Protein AF-A0A519UQ15-F1 (afdb_monomer)

Structure (mmCIF, N/CA/C/O backbone):
data_AF-A0A519UQ15-F1
#
_entry.id   AF-A0A519UQ15-F1
#
loop_
_atom_site.group_PDB
_atom_site.id
_atom_site.type_symbol
_atom_site.label_atom_id
_atom_site.label_alt_id
_atom_site.label_comp_id
_atom_site.label_asym_id
_atom_site.label_entity_id
_atom_site.label_seq_id
_atom_site.pdbx_PDB_ins_code
_atom_site.Cartn_x
_atom_site.Cartn_y
_atom_site.Cartn_z
_atom_site.occupancy
_atom_site.B_iso_or_equiv
_atom_site.auth_seq_id
_atom_site.auth_comp_id
_atom_site.auth_asym_id
_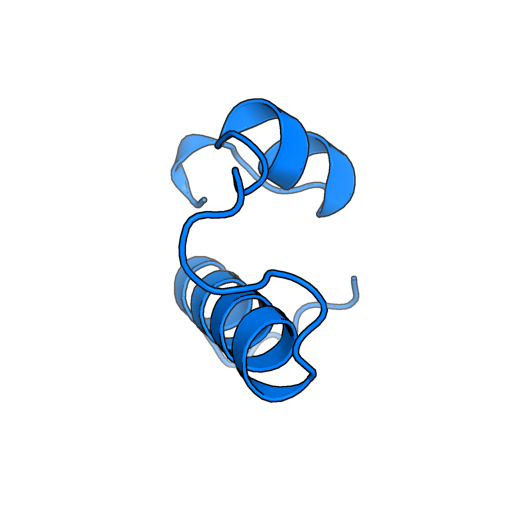atom_site.auth_atom_id
_atom_site.pdbx_PDB_model_num
ATOM 1 N N . MET A 1 1 ? 12.832 -5.487 2.001 1.00 59.53 1 MET A N 1
ATOM 2 C CA . MET A 1 1 ? 11.795 -6.395 1.455 1.00 59.53 1 MET A CA 1
ATOM 3 C C . MET A 1 1 ? 12.384 -7.077 0.229 1.00 59.53 1 MET A C 1
ATOM 5 O O . MET A 1 1 ? 12.948 -6.374 -0.594 1.00 59.53 1 MET A O 1
ATOM 9 N N . GLU A 1 2 ? 12.329 -8.405 0.107 1.00 62.19 2 GLU A N 1
ATOM 10 C CA . GLU A 1 2 ? 12.749 -9.070 -1.139 1.00 62.19 2 GLU A CA 1
ATOM 11 C C . GLU A 1 2 ? 11.572 -9.082 -2.122 1.00 62.19 2 GLU A C 1
ATOM 13 O O . GLU A 1 2 ? 10.596 -9.809 -1.925 1.00 62.19 2 GLU A O 1
ATOM 18 N N . PHE A 1 3 ? 11.638 -8.244 -3.158 1.00 68.19 3 PHE A N 1
ATOM 19 C CA . PHE A 1 3 ? 10.642 -8.220 -4.227 1.00 68.19 3 PHE A CA 1
ATOM 20 C C . PHE A 1 3 ? 10.901 -9.370 -5.207 1.00 68.19 3 PHE A C 1
ATOM 22 O O . PHE A 1 3 ? 12.033 -9.595 -5.627 1.00 68.19 3 PHE A O 1
ATOM 29 N N . ARG A 1 4 ? 9.856 -10.118 -5.579 1.00 70.12 4 ARG A N 1
ATOM 30 C CA . ARG A 1 4 ? 9.972 -11.236 -6.533 1.00 70.12 4 ARG A CA 1
ATOM 31 C C . ARG A 1 4 ? 9.937 -10.708 -7.969 1.00 70.12 4 ARG A C 1
ATOM 33 O O . ARG A 1 4 ? 9.046 -9.932 -8.306 1.00 70.12 4 ARG A O 1
ATOM 40 N N . ASP A 1 5 ? 10.829 -11.190 -8.832 1.00 69.12 5 ASP A N 1
ATOM 41 C CA . ASP A 1 5 ? 11.025 -10.693 -10.211 1.00 69.12 5 ASP A CA 1
ATOM 42 C C . ASP A 1 5 ? 9.828 -10.875 -11.172 1.00 69.12 5 ASP A C 1
ATOM 44 O O . ASP A 1 5 ? 9.862 -10.403 -12.306 1.00 69.12 5 ASP A O 1
ATOM 48 N N . ASN A 1 6 ? 8.750 -11.555 -10.761 1.00 80.69 6 ASN A N 1
ATOM 49 C CA . ASN A 1 6 ? 7.621 -11.880 -11.643 1.00 80.69 6 ASN A CA 1
ATOM 50 C C . ASN A 1 6 ? 6.432 -10.904 -11.575 1.00 80.69 6 ASN A C 1
ATOM 52 O O . ASN A 1 6 ? 5.477 -11.063 -12.337 1.00 80.69 6 ASN A O 1
ATOM 56 N N . LYS A 1 7 ? 6.456 -9.921 -10.667 1.00 83.88 7 LYS A N 1
ATOM 57 C CA . LYS A 1 7 ? 5.347 -8.985 -10.441 1.00 83.88 7 LYS A CA 1
ATOM 58 C C . LYS A 1 7 ? 5.882 -7.561 -10.368 1.00 83.88 7 LYS A C 1
ATOM 60 O O . LYS A 1 7 ? 6.900 -7.304 -9.735 1.00 83.88 7 LYS A O 1
ATOM 65 N N . ALA A 1 8 ? 5.199 -6.617 -11.011 1.00 91.06 8 ALA A N 1
ATOM 66 C CA . ALA A 1 8 ? 5.611 -5.217 -10.968 1.00 91.06 8 ALA A CA 1
ATOM 67 C C . ALA A 1 8 ? 5.658 -4.703 -9.517 1.00 91.06 8 ALA A C 1
ATOM 69 O O . ALA A 1 8 ? 4.778 -5.026 -8.719 1.00 91.06 8 ALA A O 1
ATOM 70 N N . ILE A 1 9 ? 6.664 -3.890 -9.190 1.00 90.06 9 ILE A N 1
ATOM 71 C CA . ILE A 1 9 ? 6.931 -3.433 -7.816 1.00 90.06 9 ILE A CA 1
ATOM 72 C C . ILE A 1 9 ? 5.719 -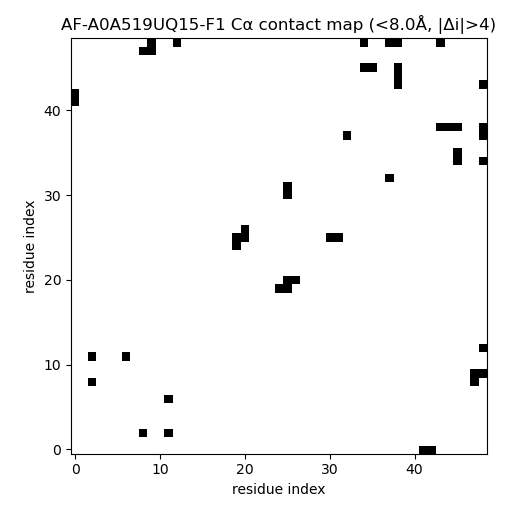2.723 -7.196 1.00 90.06 9 ILE A C 1
ATOM 74 O O . ILE A 1 9 ? 5.369 -3.020 -6.060 1.00 90.06 9 ILE A O 1
ATOM 78 N N . TYR A 1 10 ? 5.004 -1.883 -7.954 1.00 92.75 10 TYR A N 1
ATOM 79 C CA . TYR A 1 10 ? 3.796 -1.204 -7.458 1.00 92.75 10 TYR A CA 1
ATOM 80 C C . TYR A 1 10 ? 2.691 -2.187 -7.036 1.00 92.75 10 TYR A C 1
ATOM 82 O O . TYR A 1 10 ? 1.970 -1.944 -6.074 1.00 92.75 10 TYR A O 1
ATOM 90 N N . LEU A 1 11 ? 2.580 -3.339 -7.708 1.00 93.31 11 LEU A N 1
ATOM 91 C CA . LEU A 1 11 ? 1.617 -4.366 -7.318 1.00 93.31 11 LEU A CA 1
ATOM 92 C C . LEU A 1 11 ? 2.076 -5.133 -6.072 1.00 93.31 11 LEU A C 1
ATOM 94 O O . LEU A 1 11 ? 1.240 -5.640 -5.336 1.00 93.31 11 LEU A O 1
ATOM 98 N N . GLN A 1 12 ? 3.384 -5.253 -5.843 1.00 91.88 12 GLN A N 1
ATOM 99 C CA . GLN A 1 12 ? 3.917 -5.847 -4.614 1.00 91.88 12 GLN A CA 1
ATOM 100 C C . GLN A 1 12 ? 3.742 -4.894 -3.419 1.00 91.88 12 GLN A C 1
ATOM 102 O O . GLN A 1 12 ? 3.435 -5.345 -2.320 1.00 91.88 12 GLN A O 1
ATOM 107 N N . ILE A 1 13 ? 3.860 -3.580 -3.642 1.00 93.94 13 ILE A N 1
ATOM 108 C CA . ILE A 1 13 ? 3.539 -2.546 -2.645 1.00 93.94 13 ILE A CA 1
ATOM 109 C C . ILE A 1 13 ? 2.039 -2.567 -2.320 1.00 93.94 13 ILE A C 1
ATOM 111 O O . ILE A 1 13 ? 1.666 -2.527 -1.151 1.00 93.94 13 ILE A O 1
ATOM 115 N N . ALA A 1 14 ? 1.172 -2.705 -3.328 1.00 94.44 14 ALA A N 1
ATOM 116 C CA . ALA A 1 14 ? -0.266 -2.848 -3.103 1.00 94.44 14 ALA A CA 1
ATOM 117 C C . ALA A 1 14 ? -0.594 -4.077 -2.235 1.00 94.44 14 ALA A C 1
ATOM 119 O O . ALA A 1 14 ? -1.341 -3.955 -1.265 1.00 94.44 14 ALA A O 1
ATOM 120 N N . ASP A 1 15 ? 0.011 -5.236 -2.526 1.00 94.94 15 ASP A N 1
ATOM 121 C CA . ASP A 1 15 ? -0.148 -6.438 -1.698 1.00 94.94 15 ASP A CA 1
ATOM 122 C C . ASP A 1 15 ? 0.328 -6.201 -0.251 1.00 94.94 15 ASP A C 1
ATOM 124 O O . ASP A 1 15 ? -0.367 -6.580 0.692 1.00 94.94 15 ASP A O 1
ATOM 128 N N . TYR A 1 16 ? 1.479 -5.538 -0.067 1.00 94.38 16 TYR A N 1
ATOM 129 C CA . TYR A 1 16 ? 2.030 -5.183 1.248 1.00 94.38 16 TYR A CA 1
ATOM 130 C C . TYR A 1 16 ? 1.063 -4.317 2.065 1.00 94.38 16 TYR A C 1
ATOM 132 O O . TYR A 1 16 ? 0.816 -4.588 3.244 1.00 94.38 16 TYR A O 1
ATOM 140 N N . VAL A 1 17 ? 0.480 -3.296 1.432 1.00 95.19 17 VAL A N 1
ATOM 141 C CA . VAL A 1 17 ? -0.522 -2.416 2.049 1.00 95.19 17 VAL A CA 1
ATOM 142 C C . VAL A 1 17 ? -1.769 -3.209 2.440 1.00 95.19 17 VAL A C 1
ATOM 144 O O . VAL A 1 17 ? -2.249 -3.089 3.569 1.00 95.19 17 VAL A O 1
ATOM 147 N N . CYS A 1 18 ? -2.278 -4.056 1.541 1.00 95.44 18 CYS A N 1
ATOM 148 C CA . CYS A 1 18 ? -3.427 -4.912 1.827 1.00 95.44 18 CYS A CA 1
ATOM 149 C C . CYS A 1 18 ? -3.163 -5.842 3.018 1.00 95.44 18 CYS A C 1
ATOM 151 O O . CYS A 1 18 ? -4.023 -5.973 3.887 1.00 95.44 18 CYS A O 1
ATOM 153 N N . GLU A 1 19 ? -1.979 -6.447 3.102 1.00 96.31 19 GLU A N 1
ATOM 154 C CA . GLU A 1 19 ? -1.593 -7.301 4.227 1.00 96.31 19 GLU A CA 1
ATOM 155 C C . GLU A 1 19 ? -1.582 -6.530 5.557 1.00 96.31 19 GLU A C 1
ATOM 157 O O . GLU A 1 19 ? -2.100 -7.025 6.558 1.00 96.31 19 GLU A O 1
ATOM 162 N N . HIS A 1 20 ? -1.074 -5.294 5.579 1.00 95.62 20 HIS A N 1
ATOM 163 C CA . HIS A 1 20 ? -1.059 -4.461 6.788 1.00 95.62 20 HIS A CA 1
ATOM 164 C C . HIS A 1 20 ? -2.464 -4.124 7.296 1.00 95.62 20 HIS A C 1
ATOM 166 O O . HIS A 1 20 ? -2.696 -4.112 8.509 1.00 95.62 20 HIS A O 1
ATOM 172 N N . ILE A 1 21 ? -3.412 -3.916 6.382 1.00 96.00 21 ILE A N 1
ATOM 173 C CA . ILE A 1 21 ? -4.824 -3.704 6.717 1.00 96.00 21 ILE A CA 1
ATOM 174 C C . ILE A 1 21 ? -5.455 -5.007 7.224 1.00 96.00 21 ILE A C 1
ATOM 176 O O . ILE A 1 21 ? -6.093 -5.013 8.276 1.00 96.00 21 ILE A O 1
ATOM 180 N N . LEU A 1 22 ? -5.250 -6.128 6.522 1.00 96.50 22 LEU A N 1
ATOM 181 C CA . LEU A 1 22 ? -5.815 -7.434 6.895 1.00 96.50 22 LEU A CA 1
ATOM 182 C C . LEU A 1 22 ? -5.314 -7.916 8.263 1.00 96.50 22 LEU A C 1
ATOM 184 O 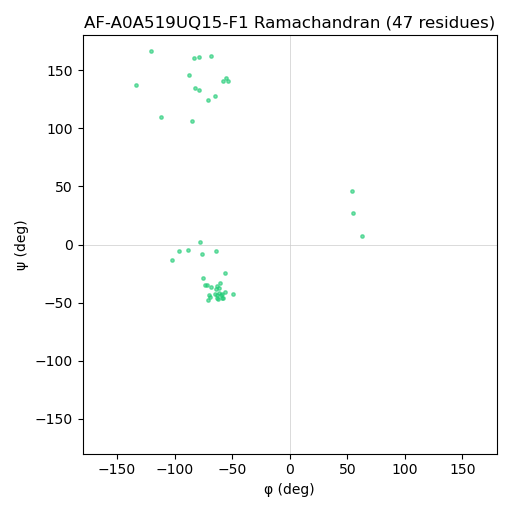O . LEU A 1 22 ? -6.084 -8.465 9.049 1.00 96.50 22 LEU A O 1
ATOM 188 N N . LEU A 1 23 ? -4.044 -7.656 8.579 1.00 96.75 23 LEU A N 1
ATOM 189 C CA . LEU A 1 23 ? -3.449 -7.937 9.886 1.00 96.75 23 LEU A CA 1
ATOM 190 C C . LEU A 1 23 ? -3.834 -6.908 10.962 1.00 96.75 23 LEU A C 1
ATOM 192 O O . LEU A 1 23 ? -3.367 -7.014 12.095 1.00 96.75 23 LEU A O 1
ATOM 196 N N . SER A 1 24 ? -4.670 -5.914 10.634 1.00 94.88 24 SER A N 1
ATOM 197 C CA . SER A 1 24 ? -5.071 -4.818 11.528 1.00 94.88 24 SER A CA 1
ATOM 198 C C . SER A 1 24 ? -3.890 -4.032 12.115 1.00 94.88 24 SER A C 1
ATOM 200 O O . SER A 1 24 ? -4.002 -3.460 13.202 1.00 94.88 24 SER A O 1
ATOM 202 N N . LYS A 1 25 ? -2.752 -3.998 11.404 1.00 94.81 25 LYS A N 1
ATOM 203 C CA . LYS A 1 25 ? -1.598 -3.156 11.755 1.00 94.81 25 LYS A CA 1
ATOM 204 C C . LYS A 1 25 ? -1.890 -1.683 11.490 1.00 94.81 25 LYS A C 1
ATOM 206 O O . LYS A 1 25 ? -1.426 -0.841 12.247 1.00 94.81 25 LYS A O 1
ATOM 211 N N . TRP A 1 26 ? -2.657 -1.397 10.438 1.00 95.50 26 TRP A N 1
ATOM 212 C CA . TRP A 1 26 ? -3.240 -0.082 10.179 1.00 95.50 26 TRP A CA 1
ATOM 213 C C . TRP A 1 26 ? -4.745 -0.189 10.347 1.00 95.50 26 TRP A C 1
ATOM 215 O O . TRP A 1 26 ? -5.418 -0.871 9.570 1.00 95.50 26 TRP A O 1
ATOM 225 N N . LYS A 1 27 ? -5.267 0.421 11.410 1.00 94.75 27 LYS A N 1
ATOM 226 C CA . LYS A 1 27 ? -6.695 0.355 11.714 1.00 94.75 27 LYS A CA 1
ATOM 227 C C . LYS A 1 27 ? -7.479 1.320 10.833 1.00 94.75 27 LYS A C 1
ATOM 229 O O . LYS A 1 27 ? -6.936 2.269 10.270 1.00 94.75 27 LYS A O 1
ATOM 234 N N . ALA A 1 28 ? -8.783 1.076 10.734 1.00 94.31 28 ALA A N 1
ATOM 235 C CA . ALA A 1 28 ? -9.692 2.048 10.142 1.00 94.31 28 ALA A CA 1
ATOM 236 C C . ALA A 1 28 ? -9.530 3.408 10.841 1.00 94.31 28 ALA A C 1
ATOM 238 O O . ALA A 1 28 ? -9.326 3.461 12.055 1.00 94.31 28 ALA A O 1
ATOM 239 N N . ASP A 1 29 ? -9.588 4.479 10.050 1.00 94.38 29 ASP A N 1
ATOM 240 C CA . ASP A 1 29 ? -9.407 5.871 10.482 1.00 94.38 29 ASP A CA 1
ATOM 241 C C . ASP A 1 29 ? -8.016 6.214 11.056 1.00 94.38 29 ASP A C 1
ATOM 243 O O . ASP A 1 29 ? -7.789 7.334 11.519 1.00 94.38 29 ASP A O 1
ATOM 247 N N . GLU A 1 30 ? -7.052 5.290 10.986 1.00 94.69 30 GLU A N 1
ATOM 248 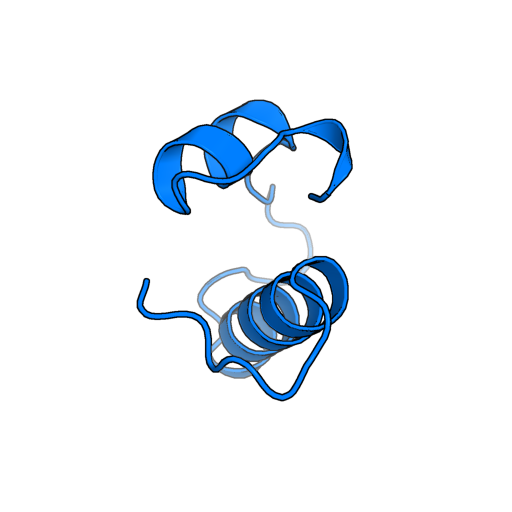C CA . GLU A 1 30 ? -5.664 5.539 11.363 1.00 94.69 30 GLU A CA 1
ATOM 249 C C . GLU A 1 30 ? -4.857 6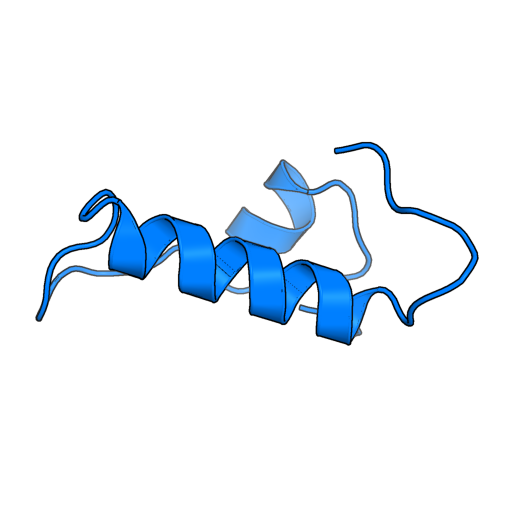.091 10.184 1.00 94.69 30 GLU A C 1
ATOM 251 O O . GLU A 1 30 ? -5.064 5.750 9.016 1.00 94.69 30 GLU A O 1
ATOM 256 N N . LYS A 1 31 ? -3.897 6.965 10.492 1.00 93.56 31 LYS A N 1
ATOM 257 C CA . LYS A 1 31 ? -2.990 7.510 9.488 1.00 93.56 31 LYS A CA 1
ATOM 258 C C . LYS A 1 31 ? -2.013 6.425 9.022 1.00 93.56 31 LYS A C 1
ATOM 260 O O . LYS A 1 31 ? -1.249 5.893 9.820 1.00 93.56 31 LYS A O 1
ATOM 265 N N . VAL A 1 32 ? -1.978 6.182 7.715 1.00 94.81 32 VAL A N 1
ATOM 266 C CA . VAL A 1 32 ? -0.968 5.335 7.062 1.00 94.81 32 VAL A CA 1
ATOM 267 C C . VAL A 1 32 ? 0.3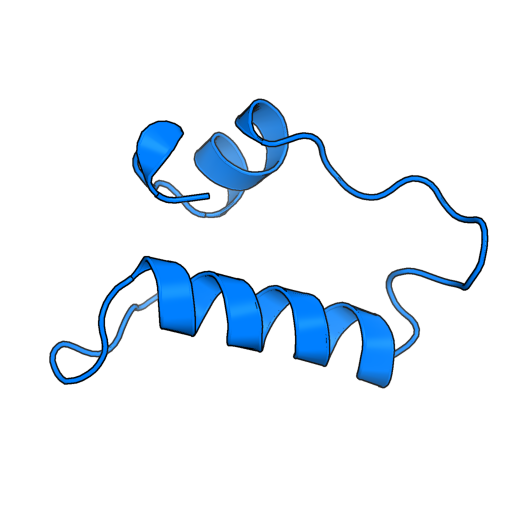27 6.114 6.779 1.00 94.81 32 VAL A C 1
ATOM 269 O O . VAL A 1 32 ? 0.296 7.353 6.737 1.00 94.81 32 VAL A O 1
ATOM 272 N N . PRO A 1 33 ? 1.465 5.426 6.559 1.00 95.88 33 PRO A N 1
ATOM 273 C CA . PRO A 1 33 ? 2.698 6.078 6.132 1.00 95.88 33 PRO A CA 1
ATOM 274 C C . PRO A 1 33 ? 2.490 6.891 4.851 1.00 95.88 33 PRO A C 1
ATOM 276 O O . PRO A 1 33 ? 1.753 6.493 3.948 1.00 95.88 33 PRO A O 1
ATOM 279 N N . SER A 1 34 ? 3.151 8.039 4.755 1.00 96.38 34 SER A N 1
ATOM 280 C CA . SER A 1 34 ? 3.197 8.803 3.510 1.00 96.38 34 SER A CA 1
ATOM 281 C C . SER A 1 34 ? 4.005 8.069 2.438 1.00 96.38 34 SER A C 1
ATOM 283 O O . SER A 1 34 ? 4.855 7.234 2.741 1.00 96.38 34 SER A O 1
ATOM 285 N N . VAL A 1 35 ? 3.815 8.465 1.175 1.00 95.12 35 VAL A N 1
ATOM 286 C CA . 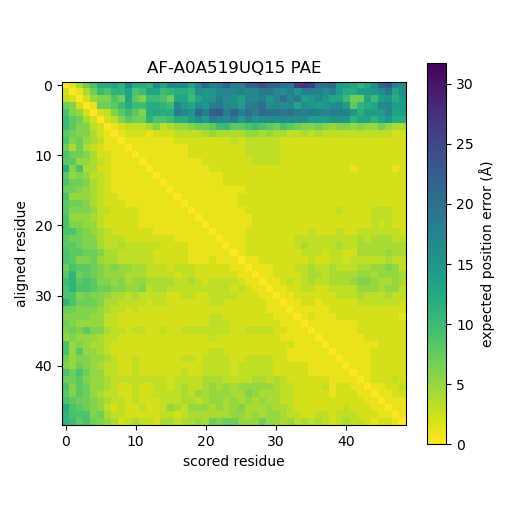VAL A 1 35 ? 4.581 7.953 0.022 1.00 95.12 35 VAL A CA 1
ATOM 287 C C . VAL A 1 35 ? 6.092 7.984 0.282 1.00 95.12 35 VAL A C 1
ATOM 289 O O . VAL A 1 35 ? 6.796 7.025 -0.012 1.00 95.12 35 VAL A O 1
ATOM 292 N N . ARG A 1 36 ? 6.606 9.071 0.879 1.00 94.56 36 ARG A N 1
ATOM 293 C CA . ARG A 1 36 ? 8.041 9.206 1.181 1.00 94.56 36 ARG A CA 1
ATOM 294 C C . ARG A 1 36 ? 8.497 8.270 2.293 1.00 94.56 36 ARG A C 1
ATOM 296 O O . ARG A 1 36 ? 9.562 7.681 2.165 1.00 94.56 36 ARG A O 1
ATOM 303 N N . GLU A 1 37 ? 7.721 8.153 3.367 1.00 95.25 37 GLU A N 1
ATOM 304 C CA . GLU A 1 37 ? 8.046 7.257 4.485 1.00 95.25 37 GLU A CA 1
ATOM 305 C C . GLU A 1 37 ? 8.066 5.801 4.010 1.00 95.25 37 GLU A C 1
ATOM 307 O O . GLU A 1 37 ? 9.043 5.096 4.244 1.00 95.25 37 GLU A O 1
ATOM 312 N N . MET A 1 38 ? 7.051 5.393 3.247 1.00 94.69 38 MET A N 1
ATOM 313 C CA . MET A 1 38 ? 6.947 4.037 2.712 1.00 94.69 38 MET A CA 1
ATOM 314 C C . MET A 1 38 ? 8.023 3.741 1.658 1.00 94.69 38 MET A C 1
ATOM 316 O O . MET A 1 38 ? 8.570 2.643 1.639 1.00 94.69 38 MET A O 1
ATOM 320 N N . ALA A 1 39 ? 8.394 4.713 0.819 1.00 93.62 39 ALA A N 1
ATOM 321 C CA . ALA A 1 39 ? 9.489 4.550 -0.140 1.00 93.62 39 ALA A CA 1
ATOM 322 C C . ALA A 1 39 ? 10.849 4.342 0.541 1.00 93.62 39 ALA A C 1
ATOM 324 O O . ALA A 1 39 ? 11.652 3.542 0.066 1.00 93.62 39 ALA A O 1
ATOM 325 N N . VAL A 1 40 ? 11.099 5.042 1.654 1.00 94.69 40 VAL A N 1
ATOM 326 C CA . VAL A 1 40 ? 12.313 4.862 2.464 1.00 94.69 40 VAL A CA 1
ATOM 327 C C . VAL A 1 40 ? 12.296 3.509 3.173 1.00 94.69 40 VAL A C 1
ATOM 329 O O . VAL A 1 40 ? 13.299 2.809 3.142 1.00 94.69 40 VAL A O 1
ATOM 332 N N . GLU A 1 41 ? 11.168 3.122 3.773 1.00 92.94 41 GLU A N 1
ATOM 333 C CA . GLU A 1 41 ? 11.018 1.845 4.487 1.00 92.94 41 GLU A CA 1
ATOM 334 C C . GLU A 1 41 ? 11.178 0.630 3.563 1.00 92.94 41 GLU A C 1
ATOM 336 O O . GLU A 1 41 ? 11.836 -0.349 3.915 1.00 92.94 41 GLU A O 1
ATOM 341 N N . LEU A 1 42 ? 10.576 0.691 2.374 1.00 91.81 42 LEU A N 1
ATOM 342 C CA . LEU A 1 42 ? 10.605 -0.395 1.396 1.00 91.81 42 LEU A CA 1
ATOM 343 C C . LEU A 1 42 ? 11.817 -0.329 0.456 1.00 91.81 42 LEU A C 1
ATOM 345 O O . LEU A 1 42 ? 11.997 -1.249 -0.339 1.00 91.81 42 LEU A O 1
ATOM 349 N N . GLU A 1 43 ? 12.633 0.725 0.550 1.00 91.50 43 GLU A N 1
ATOM 350 C CA . GLU A 1 43 ? 13.797 0.991 -0.308 1.00 91.50 43 GLU A CA 1
ATOM 351 C C . GLU A 1 43 ? 13.454 0.979 -1.814 1.00 91.50 43 GLU A C 1
ATOM 353 O O . GLU A 1 43 ? 14.150 0.396 -2.645 1.00 91.50 43 GLU A O 1
ATOM 358 N N . VAL A 1 44 ? 12.356 1.647 -2.183 1.00 90.81 44 VAL A N 1
ATOM 359 C CA . VAL A 1 44 ? 11.832 1.721 -3.560 1.00 90.81 44 VAL A CA 1
ATOM 360 C C . VAL A 1 44 ? 11.757 3.160 -4.069 1.00 90.81 44 VAL A C 1
ATOM 362 O O . VAL A 1 44 ? 11.841 4.130 -3.318 1.00 90.81 44 VAL A O 1
ATOM 365 N N . ASN A 1 45 ? 11.568 3.322 -5.380 1.00 91.06 45 ASN A N 1
ATOM 366 C CA . ASN A 1 45 ? 11.340 4.635 -5.976 1.00 91.06 45 ASN A CA 1
ATOM 367 C C . ASN A 1 45 ? 9.998 5.224 -5.479 1.00 91.06 45 ASN A C 1
ATOM 369 O O . ASN A 1 45 ? 8.972 4.565 -5.651 1.00 91.06 45 ASN A O 1
ATOM 373 N N . PRO A 1 46 ? 9.964 6.461 -4.943 1.00 91.44 46 PRO A N 1
ATOM 374 C CA . PRO A 1 46 ? 8.729 7.110 -4.495 1.00 91.44 46 PRO A CA 1
ATOM 375 C C . PRO A 1 46 ? 7.637 7.231 -5.561 1.00 91.44 46 PRO A C 1
ATOM 377 O O . PRO A 1 46 ? 6.473 7.319 -5.211 1.00 91.44 46 PRO A O 1
ATOM 380 N N . ASN A 1 47 ? 7.987 7.235 -6.851 1.00 92.88 47 ASN A N 1
ATOM 381 C CA . ASN A 1 47 ? 7.004 7.268 -7.941 1.00 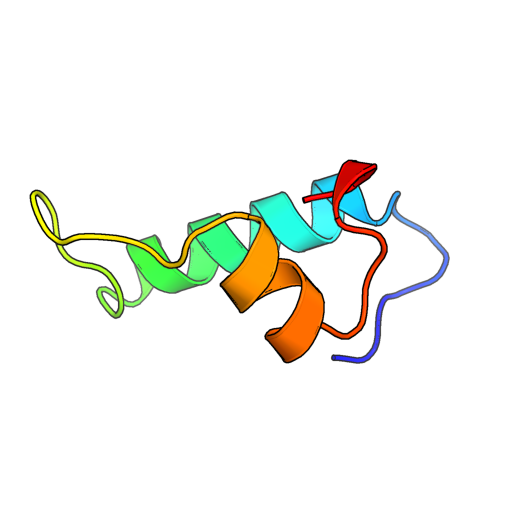92.88 47 ASN A CA 1
ATOM 382 C C . ASN A 1 47 ? 6.316 5.910 -8.178 1.00 92.88 47 ASN A C 1
ATOM 384 O O . ASN A 1 47 ? 5.410 5.819 -9.003 1.00 92.88 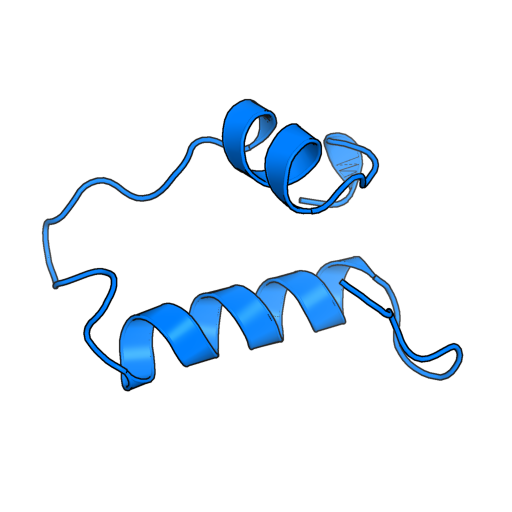47 ASN A O 1
ATOM 388 N N . THR A 1 48 ? 6.791 4.856 -7.516 1.00 89.94 48 THR A N 1
ATOM 389 C CA . THR A 1 48 ? 6.268 3.486 -7.606 1.00 89.94 48 THR A CA 1
ATOM 390 C C . THR A 1 48 ? 5.390 3.120 -6.401 1.00 89.94 48 THR A C 1
ATOM 392 O O . THR A 1 48 ? 4.703 2.100 -6.457 1.00 89.94 48 THR A O 1
ATOM 395 N N . VAL A 1 49 ? 5.434 3.931 -5.335 1.00 85.75 49 VAL A N 1
ATOM 396 C CA . VAL A 1 49 ? 4.619 3.837 -4.109 1.00 85.75 49 VAL A CA 1
ATOM 397 C C . VAL A 1 49 ? 3.335 4.633 -4.288 1.00 85.75 49 VAL A C 1
ATOM 399 O O . VAL A 1 49 ? 2.265 4.078 -3.968 1.00 85.75 49 VAL A O 1
#

Radius of gyration: 11.09 Å; Cα contacts (8 Å, |Δi|>4): 25; chains: 1; bounding box: 24×21×23 Å

pLDDT: mean 90.46, std 8.95, range [59.53, 96.75]

Solvent-accessible surface area (backbone atoms only — not comparable to full-atom values): 3118 Å² total; per-residue (Å²): 115,91,80,62,95,89,57,60,65,46,61,54,50,50,50,53,54,51,48,36,44,76,69,55,75,50,47,89,97,52,88,73,80,50,53,66,57,47,16,63,72,54,73,48,62,54,94,51,97

Nearest PDB structures (foldseek):
  3neu-assembly1_A-2  TM=9.308E-01  e=1.278E-03  Listeria innocua
  2wv0-assembly3_E  TM=8.890E-01  e=9.107E-02  Bacillus subtilis
  2wv0-assembly4_G-2  TM=8.926E-01  e=1.047E-01  Bacillus subtilis
  2wv0-assembly3_F  TM=8.218E-01  e=6.885E-02  Bacillus subtilis
  4tv7-assembly2_C  TM=8.013E-01  e=5.582E-02  Bacillus subtilis subsp. subtilis str. 168

Sequence (49 aa):
MEFRDNKAIYLQIADYVCEHILLSKWKADEKVPSVREMAVELEVNPNTV

Foldseek 3Di:
DDDDPPDQPLVVVVVVVVVCVVVCVAPPPRDDDDLVRVCVVVVHDSVSD

Secondary structure (DSSP, 8-state):
----TTS-HHHHHHHHHHHHHHTTSS-TTPPPPPHHHHHHHHT--GGG-

Mean predicted aligned error: 4.12 Å